Protein AF-X1I2B3-F1 (afdb_monomer)

Mean predicted aligned error: 4.89 Å

Secondary structure (DSSP, 8-state):
-HHHHHHHHHT-S------TTTTTTEEEEEE-TTS-EEEEEEEEEEETTTTEEEEE----HHHHTT--EEEEEEEEE-TT--EEEE--TT--

Radius of gyration: 14.88 Å; Cα contacts (8 Å, |Δi|>4): 150; chains: 1; bounding box: 45×22×37 Å

Organism: NCBI:txid412755

Nearest PDB structures (foldseek):
  7de9-assembly1_A  TM=6.031E-01  e=6.993E-01  Arabidopsis thaliana
  6gov-assembly1_G  TM=3.925E-01  e=1.505E+00  Escherichia coli O157:H7
  6sqx-assembly2_B  TM=2.916E-01  e=5.191E+00  Photobacterium damselae subsp. piscicida

pLDDT: mean 91.55, std 6.29, range [70.25, 97.62]

Sequence (92 aa):
SGFFRTKKRFNVEKLIITEEDKFKNLLVSLDNQQGFVVSLGIIQECDFKRKIFTVFAPLEEKDLSKVFSLKFGTIKLSLDWK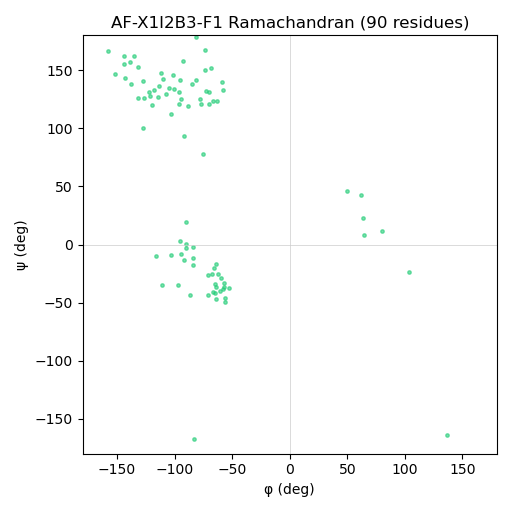ELGKIYSGEI

Foldseek 3Di:
DVVVVVCVVVVHPDDADDDFCPQAQWKKFFAFPVRHGPWIWGFHGADVVVRDTDTHIPDDPVCPVRGDDMGTDFFGADPVGDTPHGHDPVND

Solvent-accessible surface area (backbone atoms only — not comparable to full-atom values): 5641 Å² total; per-residue (Å²): 113,72,65,64,56,50,33,61,74,69,72,46,98,72,83,82,90,75,66,69,64,72,56,45,28,27,32,28,40,30,16,25,88,88,68,48,74,76,38,59,28,30,26,69,43,53,41,75,90,81,70,43,74,44,65,53,51,87,66,58,77,87,55,53,81,51,53,67,47,75,45,84,60,44,47,21,35,48,96,87,72,44,80,74,50,70,58,58,94,81,78,114

Structure (mmCIF, N/CA/C/O backbone):
data_AF-X1I2B3-F1
#
_entry.id   AF-X1I2B3-F1
#
loop_
_atom_site.group_PDB
_atom_site.id
_atom_site.type_symbol
_atom_site.label_atom_id
_atom_site.label_alt_id
_atom_site.label_comp_id
_atom_site.label_asym_id
_atom_site.label_entity_id
_atom_site.label_seq_id
_atom_site.pdbx_PDB_ins_code
_atom_site.Cartn_x
_atom_site.Cartn_y
_atom_site.Cartn_z
_atom_site.occupancy
_atom_site.B_iso_or_equiv
_atom_site.auth_seq_id
_atom_site.auth_comp_id
_atom_site.auth_asym_id
_atom_site.auth_atom_id
_atom_site.pdbx_PDB_model_num
ATOM 1 N N . SER A 1 1 ? -24.321 7.677 17.307 1.00 70.25 1 SER A N 1
ATOM 2 C CA . SER A 1 1 ? -24.068 6.427 16.557 1.00 70.25 1 SER A CA 1
ATOM 3 C C . SER A 1 1 ? -22.735 5.817 16.989 1.00 70.25 1 SER A C 1
ATOM 5 O O . SER A 1 1 ? -21.883 6.538 17.507 1.00 70.25 1 SER A O 1
ATOM 7 N N . GLY A 1 2 ? -22.539 4.504 16.803 1.00 76.88 2 GLY A N 1
ATOM 8 C CA . GLY A 1 2 ? -21.293 3.810 17.178 1.00 76.88 2 GLY A CA 1
ATOM 9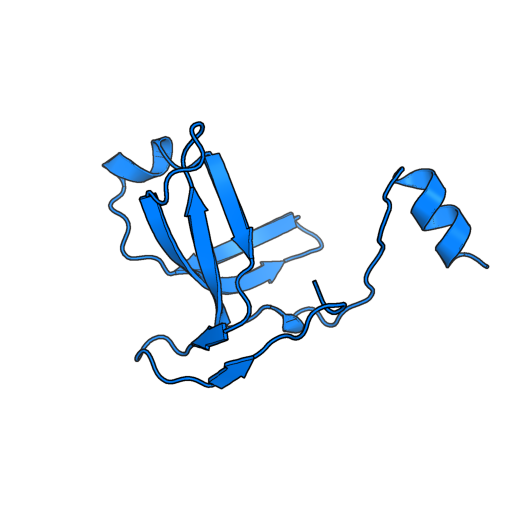 C C . GLY A 1 2 ? -20.035 4.388 16.513 1.00 76.88 2 GLY A C 1
ATOM 10 O O . GLY A 1 2 ? -18.996 4.485 17.157 1.00 76.88 2 GLY A O 1
ATOM 11 N N . PHE A 1 3 ? -20.159 4.893 15.283 1.00 78.81 3 PHE A N 1
ATOM 12 C CA . PHE A 1 3 ? -19.075 5.510 14.510 1.00 78.81 3 PHE A CA 1
ATOM 13 C C . PHE A 1 3 ? -18.387 6.687 15.230 1.00 78.81 3 PHE A C 1
ATOM 15 O O . PHE A 1 3 ? -17.167 6.694 15.382 1.00 78.81 3 PHE A O 1
ATOM 22 N N . PHE A 1 4 ? -19.152 7.656 15.754 1.00 77.69 4 PHE A N 1
ATOM 23 C CA . PHE A 1 4 ? -18.580 8.799 16.486 1.00 77.69 4 PHE A CA 1
ATOM 24 C C . PHE A 1 4 ? -17.887 8.377 17.784 1.00 77.69 4 PHE A C 1
ATOM 26 O O . PHE A 1 4 ? -16.874 8.964 18.168 1.00 77.69 4 PHE A O 1
ATOM 33 N N . ARG A 1 5 ? -18.412 7.345 18.457 1.00 84.56 5 ARG A N 1
ATOM 34 C CA . ARG A 1 5 ? -17.796 6.793 19.669 1.00 84.56 5 ARG A CA 1
ATOM 35 C C . ARG A 1 5 ? -16.452 6.137 19.344 1.00 84.56 5 ARG A C 1
ATOM 37 O O . ARG A 1 5 ? -15.496 6.352 20.080 1.00 84.56 5 ARG A O 1
ATOM 44 N N . THR A 1 6 ? -16.360 5.410 18.230 1.00 86.62 6 THR A N 1
ATOM 45 C CA . THR A 1 6 ? -15.111 4.813 17.733 1.00 86.62 6 THR A CA 1
ATOM 46 C C . THR A 1 6 ? -14.084 5.881 17.359 1.00 86.62 6 THR A C 1
ATOM 48 O O . THR A 1 6 ? -12.949 5.814 17.820 1.00 86.62 6 THR A O 1
ATOM 51 N N . LYS A 1 7 ? -14.492 6.917 16.617 1.00 88.31 7 LYS A N 1
ATOM 52 C CA . LYS A 1 7 ? -13.622 8.043 16.243 1.00 88.31 7 LYS A CA 1
ATOM 53 C C . LYS A 1 7 ? -12.998 8.731 17.468 1.00 88.31 7 LYS A C 1
ATOM 55 O O . LYS A 1 7 ? -11.788 8.926 17.510 1.00 88.31 7 LYS A O 1
ATOM 60 N N . LYS A 1 8 ? -13.811 9.015 18.499 1.00 88.25 8 LYS A N 1
ATOM 61 C CA . LYS A 1 8 ? -13.335 9.557 19.787 1.00 88.25 8 LYS A CA 1
ATOM 62 C C . LYS A 1 8 ? -12.427 8.582 20.537 1.00 88.25 8 LYS A C 1
ATOM 64 O O . LYS A 1 8 ? -11.414 9.003 21.076 1.00 88.25 8 LYS A O 1
ATOM 69 N N . ARG A 1 9 ? -12.766 7.287 20.559 1.00 90.38 9 ARG A N 1
ATOM 70 C CA . ARG A 1 9 ? -11.972 6.250 21.239 1.00 90.38 9 ARG A CA 1
ATOM 71 C C . ARG A 1 9 ? -10.554 6.134 20.680 1.00 90.38 9 ARG A C 1
ATOM 73 O O . ARG A 1 9 ? -9.631 5.933 21.456 1.00 90.38 9 ARG A O 1
ATOM 80 N N . PHE A 1 10 ? -10.395 6.233 19.363 1.00 85.38 10 PHE A N 1
ATOM 81 C CA . PHE A 1 10 ? -9.084 6.166 18.711 1.00 85.38 10 PHE A CA 1
ATOM 82 C C . PHE A 1 10 ? -8.408 7.534 18.559 1.00 85.38 10 PHE A C 1
ATOM 84 O O . PHE A 1 10 ? -7.277 7.587 18.093 1.00 85.38 10 PHE A O 1
ATOM 91 N N . ASN A 1 11 ? -9.075 8.622 18.965 1.00 89.88 11 ASN A N 1
ATOM 92 C CA . ASN A 1 11 ? -8.600 9.998 18.818 1.00 89.88 11 ASN A CA 1
ATOM 93 C C . ASN A 1 11 ? -8.114 10.319 17.391 1.00 89.88 11 ASN A C 1
ATOM 95 O O . ASN A 1 11 ? -7.041 10.883 17.193 1.00 89.88 11 ASN A O 1
ATOM 99 N N . VAL A 1 12 ? -8.903 9.919 16.390 1.00 85.75 12 VAL A N 1
ATOM 100 C CA . VAL A 1 12 ? -8.566 10.113 14.973 1.00 85.75 12 VAL A CA 1
ATOM 101 C C . VAL A 1 12 ? -9.473 11.147 14.319 1.00 85.75 12 VAL A C 1
ATOM 103 O O . VAL A 1 12 ? -10.682 11.193 14.562 1.00 85.75 12 VAL A O 1
ATOM 106 N N . GLU A 1 13 ? -8.905 11.956 13.429 1.00 85.31 13 GLU A N 1
ATOM 107 C CA . GLU A 1 13 ? -9.661 12.920 12.623 1.00 85.31 13 GLU A CA 1
ATOM 108 C C . GLU A 1 13 ? -10.523 12.231 11.556 1.00 85.31 13 GLU A C 1
ATOM 110 O O . GLU A 1 13 ? -11.589 12.730 11.191 1.00 85.31 13 GLU A O 1
ATOM 115 N N . LYS A 1 14 ? -10.130 11.038 11.106 1.00 83.62 14 LYS A N 1
ATOM 116 C CA . LYS A 1 14 ? -10.832 10.288 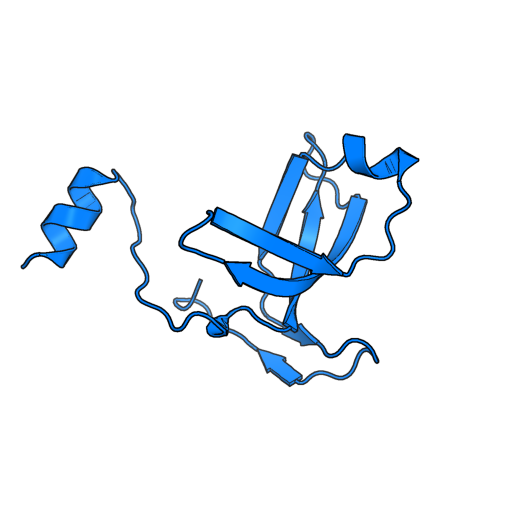10.067 1.00 83.62 14 LYS A CA 1
ATOM 117 C C . LYS A 1 14 ? -10.901 8.806 10.423 1.00 83.62 14 LYS A C 1
ATOM 119 O O . LYS A 1 14 ? -9.941 8.234 10.925 1.00 83.62 14 LYS A O 1
ATOM 124 N N . LEU A 1 15 ? -12.061 8.200 10.180 1.00 86.56 15 LEU A N 1
ATOM 125 C CA . LEU A 1 15 ? -12.274 6.757 10.261 1.00 86.56 15 LEU A CA 1
ATOM 126 C C . LEU A 1 15 ? -12.880 6.321 8.929 1.00 86.56 15 LEU A C 1
ATOM 128 O O . LEU A 1 15 ? -13.896 6.881 8.517 1.00 86.56 15 LEU A O 1
ATOM 132 N N . ILE A 1 16 ? -12.265 5.344 8.273 1.00 83.38 16 ILE A N 1
ATOM 133 C CA . ILE A 1 16 ? -12.721 4.817 6.986 1.00 83.38 16 ILE A CA 1
ATOM 134 C C . ILE A 1 16 ? -13.147 3.372 7.205 1.00 83.38 16 ILE A C 1
ATOM 136 O O . ILE A 1 16 ? -12.398 2.578 7.769 1.00 83.38 16 ILE A O 1
ATOM 140 N N . ILE A 1 17 ? -14.368 3.050 6.785 1.00 86.00 17 ILE A N 1
ATOM 141 C CA . ILE A 1 17 ? -14.827 1.667 6.664 1.00 86.00 17 ILE A CA 1
ATOM 142 C C . ILE A 1 17 ? -14.576 1.277 5.215 1.00 86.00 17 ILE A C 1
ATOM 144 O O . ILE A 1 17 ? -14.993 1.988 4.302 1.00 86.00 17 ILE A O 1
ATOM 148 N N . THR A 1 18 ? -13.848 0.190 5.016 1.00 87.00 18 THR A N 1
ATOM 149 C CA . THR A 1 18 ? -13.379 -0.235 3.703 1.00 87.00 18 THR A CA 1
ATOM 150 C C . THR A 1 18 ? -13.401 -1.748 3.595 1.00 87.00 18 THR A C 1
ATOM 152 O O . THR A 1 18 ? -13.303 -2.448 4.602 1.00 87.00 18 THR A O 1
ATOM 155 N N . GLU A 1 19 ? -13.498 -2.228 2.362 1.00 87.06 19 GLU A N 1
ATOM 156 C CA . GLU A 1 19 ? -13.217 -3.613 2.009 1.00 87.06 19 GLU A CA 1
ATOM 157 C C . GLU A 1 19 ? -11.719 -3.909 2.168 1.00 87.06 19 GLU A C 1
ATOM 159 O O . GLU A 1 19 ? -10.877 -3.005 2.082 1.00 87.06 19 GLU A O 1
ATOM 164 N N . GLU A 1 20 ? -11.402 -5.174 2.448 1.00 83.94 20 GLU A N 1
ATOM 165 C CA . GLU A 1 20 ? -10.053 -5.642 2.785 1.00 83.94 20 GLU A CA 1
ATOM 166 C C . GLU A 1 20 ? -9.070 -5.471 1.615 1.00 83.94 20 GLU A C 1
ATOM 168 O O . GLU A 1 20 ? -7.918 -5.077 1.796 1.00 83.94 20 GLU A O 1
ATOM 173 N N . ASP A 1 21 ? -9.552 -5.672 0.392 1.00 89.31 21 ASP A N 1
ATOM 174 C CA . ASP A 1 21 ? -8.787 -5.602 -0.849 1.00 89.31 21 ASP A CA 1
ATOM 175 C C . ASP A 1 21 ? -8.765 -4.203 -1.486 1.00 89.31 21 ASP A C 1
ATOM 177 O O . ASP A 1 21 ? -8.105 -4.002 -2.512 1.00 89.31 21 ASP A O 1
ATOM 181 N N . LYS A 1 22 ? -9.406 -3.197 -0.871 1.00 90.75 22 LYS A N 1
ATOM 182 C 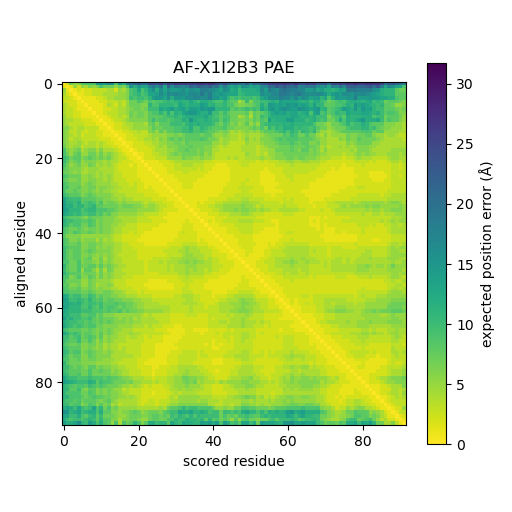CA . LYS A 1 22 ? -9.484 -1.838 -1.431 1.00 90.75 22 LYS A CA 1
ATOM 183 C C . LYS A 1 22 ? -8.117 -1.261 -1.790 1.00 90.75 22 LYS A C 1
ATOM 185 O O . LYS A 1 22 ? -8.003 -0.577 -2.806 1.00 90.75 22 LYS A O 1
ATOM 190 N N . PHE A 1 23 ? -7.083 -1.532 -0.996 1.00 93.12 23 PHE A N 1
ATOM 191 C CA . PHE A 1 23 ? -5.729 -1.014 -1.231 1.00 93.12 23 PHE A CA 1
ATOM 192 C C . PHE A 1 23 ? -4.819 -1.984 -1.984 1.00 93.12 23 PHE A C 1
ATOM 194 O O . PHE A 1 23 ? -3.659 -1.660 -2.231 1.00 93.12 23 PHE A O 1
ATOM 201 N N . LYS A 1 24 ? -5.328 -3.147 -2.402 1.00 95.00 24 LYS A N 1
ATOM 202 C CA . LYS A 1 24 ? -4.576 -4.052 -3.266 1.00 95.00 24 LYS A CA 1
ATOM 203 C C . LYS A 1 24 ? -4.195 -3.338 -4.560 1.00 95.00 24 LYS A C 1
ATOM 205 O O . LYS A 1 24 ? -4.990 -2.585 -5.133 1.00 95.00 24 LYS A O 1
ATOM 210 N N . ASN A 1 25 ? -2.973 -3.603 -5.006 1.00 97.00 25 ASN A N 1
ATOM 211 C CA . ASN A 1 25 ? -2.310 -3.002 -6.154 1.00 97.00 25 AS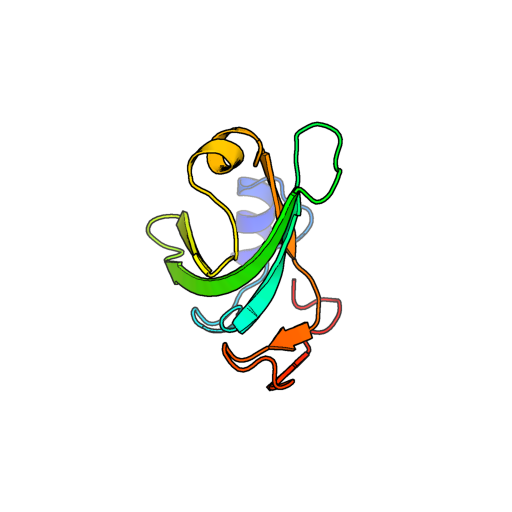N A CA 1
ATOM 212 C C . ASN A 1 25 ? -2.033 -1.498 -6.023 1.00 97.00 25 ASN A C 1
ATOM 214 O O . ASN A 1 25 ? -1.614 -0.883 -6.997 1.00 97.00 25 ASN A O 1
ATOM 218 N N . LEU A 1 26 ? -2.251 -0.878 -4.860 1.00 96.62 26 LEU A N 1
ATOM 219 C CA . LEU A 1 26 ? -1.955 0.540 -4.679 1.00 96.62 26 LEU A CA 1
ATOM 220 C C . LEU A 1 26 ? -0.442 0.777 -4.670 1.00 96.62 26 LEU A C 1
ATOM 222 O O . LEU A 1 26 ? 0.294 0.106 -3.941 1.00 96.62 26 LEU A O 1
ATOM 226 N N . LEU A 1 27 ? -0.003 1.758 -5.458 1.00 97.00 27 LEU A N 1
ATOM 227 C CA . LEU A 1 27 ? 1.363 2.252 -5.444 1.00 97.00 27 LEU A CA 1
ATOM 228 C C . LEU A 1 27 ? 1.608 3.067 -4.171 1.00 97.00 27 LEU A C 1
ATOM 230 O O . LEU A 1 27 ? 0.836 3.964 -3.819 1.00 97.00 27 LEU A O 1
ATOM 234 N N . VAL A 1 28 ? 2.713 2.767 -3.506 1.00 96.94 28 VAL A N 1
ATOM 235 C CA . VAL A 1 28 ? 3.135 3.395 -2.257 1.00 96.94 28 VAL A CA 1
ATOM 236 C C . VAL A 1 28 ? 4.597 3.807 -2.344 1.00 96.94 28 VAL A C 1
ATOM 238 O O . VAL A 1 28 ? 5.378 3.189 -3.068 1.00 96.94 28 VAL A O 1
ATOM 241 N N . SER A 1 29 ? 4.980 4.837 -1.596 1.00 97.31 29 SER A N 1
ATOM 242 C CA . SER A 1 29 ? 6.393 5.135 -1.367 1.00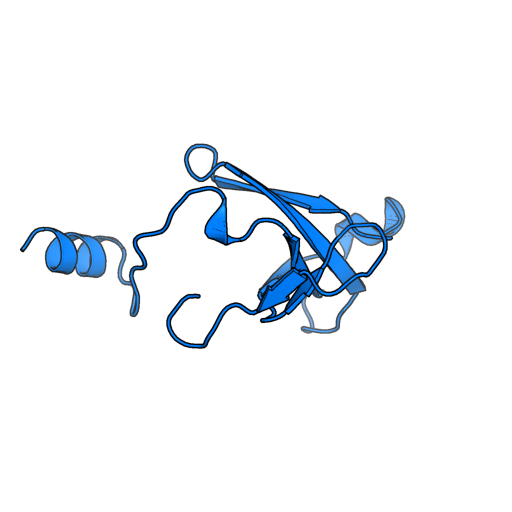 97.31 29 SER A CA 1
ATOM 243 C C . SER A 1 29 ? 6.849 4.516 -0.051 1.00 97.31 29 SER A C 1
ATOM 245 O O . SER A 1 29 ? 6.095 4.478 0.924 1.00 97.31 29 SER A O 1
ATOM 247 N N . LEU A 1 30 ? 8.075 4.003 -0.045 1.00 97.50 30 LEU A N 1
ATOM 248 C CA . LEU A 1 30 ? 8.795 3.568 1.143 1.00 97.50 30 LEU A CA 1
ATOM 249 C C . LEU A 1 30 ? 9.824 4.646 1.457 1.00 97.50 30 LEU A C 1
ATOM 251 O O . LEU A 1 30 ? 10.770 4.844 0.694 1.00 97.50 30 LEU A O 1
ATOM 255 N N . ASP A 1 31 ? 9.628 5.347 2.564 1.00 97.56 31 ASP A N 1
ATOM 256 C CA . ASP A 1 31 ? 10.373 6.556 2.886 1.00 97.56 31 ASP A CA 1
ATOM 257 C C . ASP A 1 31 ? 11.286 6.326 4.089 1.00 97.56 31 ASP A C 1
ATOM 259 O O . ASP A 1 31 ? 10.947 5.591 5.023 1.00 97.56 31 ASP A O 1
ATOM 263 N N . ASN A 1 32 ? 12.426 7.010 4.101 1.00 97.19 32 ASN A N 1
ATOM 264 C CA . ASN A 1 32 ? 13.315 7.042 5.254 1.00 97.19 32 ASN A CA 1
ATOM 265 C C . ASN A 1 32 ? 12.856 8.054 6.318 1.00 97.19 32 ASN A C 1
ATOM 267 O O . ASN A 1 32 ? 11.865 8.767 6.154 1.00 97.19 32 ASN A O 1
ATOM 271 N N . GLN A 1 33 ? 13.597 8.139 7.425 1.00 96.31 33 GLN A N 1
ATOM 272 C CA . GLN A 1 33 ? 13.283 9.055 8.529 1.00 96.31 33 GLN A CA 1
ATOM 273 C C . GLN A 1 33 ? 13.315 10.541 8.141 1.00 96.31 33 GLN A C 1
ATOM 275 O O . GLN A 1 33 ? 12.638 11.343 8.777 1.00 96.31 33 GLN A O 1
ATOM 280 N N . GLN A 1 34 ? 14.075 10.918 7.108 1.00 96.31 34 GLN A N 1
ATOM 281 C CA . GLN A 1 34 ? 14.095 12.293 6.598 1.00 96.31 34 GLN A CA 1
ATOM 282 C C . GLN A 1 34 ? 12.950 12.576 5.610 1.00 96.31 34 GLN A C 1
ATOM 284 O O . GLN A 1 34 ? 12.820 13.698 5.127 1.00 96.31 34 GLN A O 1
ATOM 289 N N . GLY A 1 35 ? 12.116 11.577 5.303 1.00 93.69 35 GLY A N 1
ATOM 290 C CA . GLY A 1 35 ? 11.015 11.691 4.352 1.00 93.69 35 GLY A CA 1
ATOM 291 C C . GLY A 1 35 ? 11.431 11.572 2.885 1.00 93.69 35 GLY A C 1
ATOM 292 O O . GLY A 1 35 ? 10.606 11.859 2.018 1.00 93.69 35 GLY A O 1
ATOM 293 N N . PHE A 1 36 ? 12.668 11.153 2.593 1.00 96.25 36 PHE A N 1
ATOM 294 C CA . PHE A 1 36 ? 13.093 10.837 1.229 1.00 96.25 36 PHE A CA 1
ATOM 295 C C . PHE A 1 36 ? 12.643 9.432 0.834 1.00 96.25 36 PHE A C 1
ATOM 297 O O . PHE A 1 36 ? 12.719 8.497 1.636 1.00 96.25 36 PHE A O 1
ATOM 304 N N . VAL A 1 37 ? 12.224 9.285 -0.423 1.00 96.94 37 VAL A N 1
ATOM 305 C CA . VAL A 1 37 ? 11.811 8.000 -0.993 1.00 96.94 37 VAL A CA 1
ATOM 306 C C . VAL A 1 37 ? 13.037 7.104 -1.165 1.00 96.94 37 VAL A C 1
ATOM 308 O O . VAL A 1 37 ? 13.976 7.456 -1.877 1.00 96.94 37 VAL A O 1
ATOM 311 N N . VAL A 1 38 ? 13.017 5.943 -0.516 1.00 96.81 38 VAL A N 1
ATOM 312 C CA . VAL A 1 38 ? 14.024 4.881 -0.652 1.00 96.81 38 VAL A CA 1
ATOM 313 C C . VAL A 1 38 ? 13.668 3.968 -1.821 1.00 96.81 38 VAL A C 1
ATOM 315 O O . VAL A 1 38 ? 14.535 3.603 -2.608 1.00 96.81 38 VAL A O 1
ATOM 318 N N . SER A 1 39 ? 12.390 3.601 -1.943 1.00 96.44 39 SER A N 1
ATOM 319 C CA . SER A 1 39 ? 11.872 2.805 -3.057 1.00 96.44 39 SER A CA 1
ATOM 320 C C . SER A 1 39 ? 10.366 3.014 -3.220 1.00 96.44 39 SER A C 1
ATOM 322 O O . SER A 1 39 ? 9.694 3.569 -2.349 1.00 96.44 39 SER A O 1
ATOM 324 N N . LEU A 1 40 ? 9.836 2.567 -4.353 1.00 96.44 40 LEU A N 1
ATOM 325 C CA . LEU A 1 40 ? 8.404 2.478 -4.604 1.00 96.44 40 LEU A CA 1
ATOM 326 C C . LEU A 1 40 ? 7.947 1.033 -4.429 1.00 96.44 40 LEU A C 1
ATOM 328 O O . LEU A 1 40 ? 8.673 0.104 -4.764 1.00 96.44 40 LEU A O 1
ATOM 332 N N . GLY A 1 41 ? 6.732 0.838 -3.934 1.00 96.69 41 GLY A N 1
ATOM 333 C CA . GLY A 1 41 ? 6.163 -0.485 -3.728 1.00 96.69 41 GLY A CA 1
ATOM 334 C C . GLY A 1 41 ? 4.723 -0.582 -4.201 1.00 96.69 41 GLY A C 1
ATOM 335 O O . GLY A 1 41 ? 4.039 0.422 -4.372 1.00 96.69 41 GLY A O 1
ATOM 336 N N . ILE A 1 42 ? 4.254 -1.809 -4.391 1.00 97.62 42 ILE A N 1
ATOM 337 C CA . ILE A 1 42 ? 2.871 -2.129 -4.731 1.00 97.62 42 ILE A CA 1
ATOM 338 C C . ILE A 1 42 ? 2.315 -3.014 -3.619 1.00 97.62 42 ILE A C 1
ATOM 340 O O . ILE A 1 42 ? 2.826 -4.112 -3.383 1.00 97.62 42 ILE A O 1
ATOM 344 N N . ILE A 1 43 ? 1.257 -2.561 -2.946 1.00 96.88 43 ILE A N 1
ATOM 345 C CA . ILE A 1 43 ? 0.568 -3.369 -1.933 1.00 96.88 43 ILE A CA 1
ATOM 346 C C . ILE A 1 43 ? -0.030 -4.614 -2.602 1.00 96.88 43 ILE A C 1
ATOM 348 O O . ILE A 1 43 ? -0.836 -4.505 -3.522 1.00 96.88 43 ILE A O 1
ATOM 352 N N . GLN A 1 44 ? 0.335 -5.800 -2.124 1.00 96.00 44 GLN A N 1
ATOM 353 C CA . GLN A 1 44 ? -0.211 -7.080 -2.585 1.00 96.00 44 GLN A CA 1
ATOM 354 C C . GLN A 1 44 ? -1.339 -7.587 -1.680 1.00 96.00 44 GLN A C 1
ATOM 356 O O . GLN A 1 44 ? -2.301 -8.180 -2.171 1.00 96.00 44 GLN A O 1
ATOM 361 N N . GLU A 1 45 ? -1.234 -7.327 -0.375 1.00 94.50 45 GLU A N 1
ATOM 362 C CA . GLU A 1 45 ? -2.171 -7.814 0.638 1.00 94.50 45 GLU A CA 1
ATOM 363 C C . GLU A 1 45 ? -2.242 -6.859 1.838 1.00 94.50 45 GLU A C 1
ATOM 365 O O . GLU A 1 45 ? -1.240 -6.243 2.215 1.00 94.50 45 GLU A O 1
ATOM 370 N N . CYS A 1 46 ? -3.429 -6.764 2.438 1.00 92.69 46 CYS A N 1
ATOM 371 C CA . CYS A 1 46 ? -3.712 -5.989 3.642 1.00 92.69 46 CYS A CA 1
ATOM 372 C C . CYS A 1 46 ? -4.399 -6.902 4.667 1.00 92.69 46 CYS A C 1
ATOM 374 O O . CYS A 1 46 ? -5.606 -7.102 4.584 1.00 92.69 46 CYS A O 1
ATOM 376 N N . ASP A 1 47 ? -3.675 -7.420 5.658 1.00 91.62 47 ASP A N 1
ATOM 377 C CA . ASP A 1 47 ? -4.298 -8.119 6.786 1.00 91.62 47 ASP A CA 1
ATOM 378 C C . ASP A 1 47 ? -4.551 -7.110 7.913 1.00 91.62 47 ASP A C 1
ATOM 380 O O . ASP A 1 47 ? -3.690 -6.839 8.757 1.00 91.62 47 ASP A O 1
ATOM 384 N N . PHE A 1 48 ? -5.754 -6.531 7.942 1.00 88.44 48 PHE A N 1
ATOM 385 C CA . PHE A 1 48 ? -6.131 -5.549 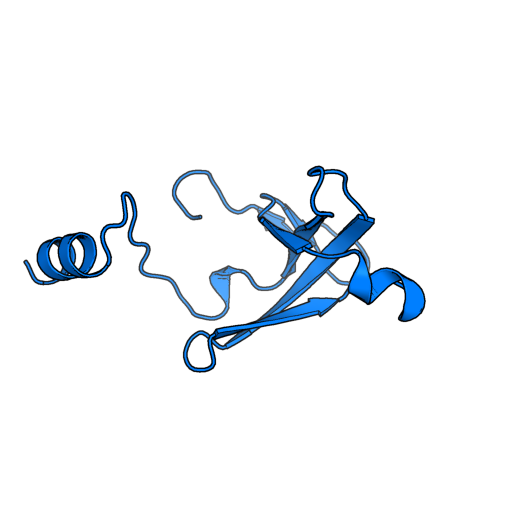8.964 1.00 88.44 48 PHE A CA 1
ATOM 386 C C . PHE A 1 48 ? -6.247 -6.147 10.371 1.00 88.44 48 PHE A C 1
ATOM 388 O O . PHE A 1 48 ? -6.070 -5.425 11.356 1.00 88.44 48 PHE A O 1
ATOM 395 N N . LYS A 1 49 ? -6.528 -7.453 10.493 1.00 89.62 49 LYS A N 1
ATOM 396 C CA . LYS A 1 49 ? -6.624 -8.130 11.797 1.00 89.62 49 LYS A CA 1
ATOM 397 C C . LYS A 1 49 ? -5.241 -8.254 12.429 1.00 89.62 49 LYS A C 1
ATOM 399 O O . LYS A 1 49 ? -5.090 -7.970 13.618 1.00 89.62 49 LYS A O 1
ATOM 404 N N . ARG A 1 50 ? -4.237 -8.634 11.633 1.00 93.50 50 ARG A N 1
ATOM 405 C CA . ARG A 1 50 ? -2.826 -8.723 12.043 1.00 93.50 50 ARG A CA 1
ATOM 406 C C . ARG A 1 50 ? -2.086 -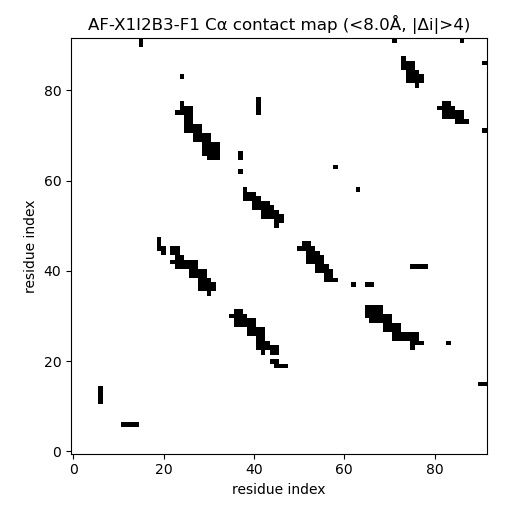7.391 11.951 1.00 93.50 50 ARG A C 1
ATOM 408 O O . ARG A 1 50 ? -1.013 -7.272 12.532 1.00 93.50 50 ARG A O 1
ATOM 415 N N . LYS A 1 51 ? -2.684 -6.387 11.301 1.00 90.56 51 LYS A N 1
ATOM 416 C CA . LYS A 1 51 ? -2.115 -5.053 11.037 1.00 90.56 51 LYS A CA 1
ATOM 417 C C . LYS A 1 51 ? -0.856 -5.117 10.167 1.00 90.56 51 LYS A C 1
ATOM 419 O O . LYS A 1 51 ? 0.126 -4.434 10.444 1.00 90.56 51 LYS A O 1
ATOM 424 N N . ILE A 1 52 ? -0.887 -5.955 9.134 1.00 93.00 52 ILE A N 1
ATOM 425 C CA . ILE A 1 52 ? 0.244 -6.194 8.235 1.00 93.00 52 ILE A CA 1
ATOM 426 C C . ILE A 1 52 ? -0.146 -5.774 6.819 1.00 93.00 52 ILE A C 1
ATOM 428 O O . ILE A 1 52 ? -1.208 -6.146 6.326 1.00 93.00 52 ILE A O 1
ATOM 432 N N . PHE A 1 53 ? 0.742 -5.028 6.165 1.00 93.56 53 PHE A N 1
ATOM 433 C CA . PHE A 1 53 ? 0.708 -4.816 4.722 1.00 93.56 53 PHE A CA 1
ATOM 434 C C . PHE A 1 53 ? 1.850 -5.598 4.084 1.00 93.56 53 PHE A C 1
ATOM 436 O O . PHE A 1 53 ? 3.002 -5.457 4.496 1.00 93.56 53 PHE A O 1
ATOM 443 N N . THR A 1 54 ? 1.537 -6.380 3.056 1.00 95.75 54 THR A N 1
ATOM 444 C CA . THR A 1 54 ? 2.540 -7.043 2.220 1.00 95.75 54 THR A CA 1
ATOM 445 C C . THR A 1 54 ? 2.777 -6.181 0.990 1.00 95.75 54 THR A C 1
ATOM 447 O O . THR A 1 54 ? 1.846 -5.917 0.228 1.00 95.75 54 THR A O 1
ATOM 450 N N . VAL A 1 55 ? 4.016 -5.735 0.786 1.00 96.06 55 VAL A N 1
ATOM 451 C CA . VAL A 1 55 ? 4.385 -4.809 -0.294 1.00 96.06 55 VAL A CA 1
ATOM 452 C C . VAL A 1 55 ? 5.446 -5.452 -1.173 1.00 96.06 55 VAL A C 1
ATOM 454 O O . VAL A 1 55 ? 6.477 -5.901 -0.681 1.00 96.06 55 VAL A O 1
ATOM 457 N N . PHE A 1 56 ? 5.201 -5.470 -2.480 1.00 96.25 56 PHE A N 1
ATOM 458 C CA . PHE A 1 56 ? 6.204 -5.830 -3.473 1.00 96.25 56 PHE A CA 1
ATOM 459 C C . PHE A 1 56 ? 6.978 -4.576 -3.883 1.00 96.25 56 PHE A C 1
ATOM 461 O O . PHE A 1 56 ? 6.372 -3.633 -4.388 1.00 96.25 56 PHE A O 1
ATOM 468 N N . ALA A 1 57 ? 8.291 -4.549 -3.671 1.00 95.12 57 ALA A N 1
ATOM 469 C CA . ALA A 1 57 ? 9.138 -3.408 -4.010 1.00 95.12 57 ALA A CA 1
ATOM 470 C C . ALA A 1 57 ? 10.506 -3.882 -4.529 1.00 95.12 57 ALA A C 1
ATOM 472 O O . ALA A 1 57 ? 11.040 -4.860 -3.999 1.00 95.12 57 ALA A O 1
ATOM 473 N N . PRO A 1 58 ? 11.111 -3.195 -5.518 1.00 93.25 58 PRO A N 1
ATOM 474 C CA . PRO A 1 58 ? 12.503 -3.396 -5.890 1.00 93.25 58 PRO A CA 1
ATOM 475 C C . PRO A 1 58 ? 13.391 -2.737 -4.824 1.00 93.25 58 PRO A C 1
ATOM 477 O O . PRO A 1 58 ? 13.861 -1.610 -4.983 1.00 93.25 58 PRO A O 1
ATOM 480 N N . LEU A 1 59 ? 13.548 -3.414 -3.689 1.00 94.31 59 LEU A N 1
ATOM 481 C CA . LEU A 1 59 ? 14.353 -2.966 -2.558 1.00 94.31 59 LEU A CA 1
ATOM 482 C C . LEU A 1 59 ? 15.260 -4.111 -2.113 1.00 94.31 59 LEU A C 1
ATOM 484 O O . LEU A 1 59 ? 14.787 -5.213 -1.838 1.00 94.31 59 LEU A O 1
ATOM 488 N N . GLU A 1 60 ? 16.562 -3.851 -2.045 1.00 94.19 60 GLU A N 1
ATOM 489 C CA . GLU A 1 60 ? 17.519 -4.830 -1.538 1.00 94.19 60 GLU A CA 1
ATOM 490 C C . GLU A 1 60 ? 17.413 -4.967 -0.014 1.00 94.19 60 GLU A C 1
ATOM 492 O O . GLU A 1 60 ? 17.134 -4.004 0.701 1.00 94.19 60 GLU A O 1
ATOM 497 N N . GLU A 1 61 ? 17.716 -6.157 0.507 1.00 92.94 61 GLU A N 1
ATOM 498 C CA . GLU A 1 61 ? 17.624 -6.458 1.942 1.00 92.94 61 GLU A CA 1
ATOM 499 C C . GLU A 1 61 ? 18.474 -5.508 2.805 1.00 92.94 61 GLU A C 1
ATOM 501 O O . GLU A 1 61 ? 18.035 -5.055 3.863 1.00 92.94 61 GLU A O 1
ATOM 506 N N . LYS A 1 62 ? 19.655 -5.109 2.312 1.00 92.81 62 LYS A N 1
ATOM 507 C CA . LYS A 1 62 ? 20.543 -4.147 2.988 1.00 92.81 62 LYS A CA 1
ATOM 508 C C . LYS A 1 62 ? 19.890 -2.775 3.213 1.00 92.81 62 LYS A C 1
ATOM 510 O O . LYS A 1 62 ? 20.242 -2.073 4.161 1.00 92.81 62 LYS A O 1
ATOM 515 N N . ASP A 1 63 ? 18.952 -2.392 2.348 1.00 94.00 63 ASP A N 1
ATOM 516 C CA . ASP A 1 63 ? 18.281 -1.093 2.367 1.00 94.00 63 ASP A CA 1
ATOM 517 C C . ASP A 1 63 ? 16.951 -1.134 3.132 1.00 94.00 63 ASP A C 1
ATOM 519 O O . ASP A 1 63 ? 16.389 -0.082 3.436 1.00 94.00 63 ASP A O 1
ATOM 523 N N . LEU A 1 64 ? 16.480 -2.323 3.529 1.00 93.50 64 LEU A N 1
ATOM 524 C CA . LEU A 1 64 ? 15.241 -2.501 4.291 1.00 93.50 64 LEU A CA 1
ATOM 525 C C . LEU A 1 64 ? 15.266 -1.727 5.617 1.00 93.50 64 LEU A C 1
ATOM 527 O O . LEU A 1 64 ? 14.281 -1.099 5.996 1.00 93.50 64 LEU A O 1
ATOM 531 N N . SER A 1 65 ? 16.423 -1.702 6.285 1.00 95.25 65 SER A N 1
ATOM 532 C CA . SER A 1 65 ? 16.632 -0.973 7.545 1.00 95.25 65 SER A CA 1
ATOM 533 C C . SER A 1 65 ? 16.489 0.550 7.416 1.00 95.25 65 SER A C 1
ATOM 535 O O . SER A 1 65 ? 16.316 1.237 8.421 1.00 95.25 65 SER A O 1
ATOM 537 N N . LYS A 1 66 ? 16.546 1.091 6.190 1.00 95.88 66 LYS A N 1
ATOM 538 C CA . LYS A 1 66 ? 16.380 2.524 5.913 1.00 95.88 66 LYS A CA 1
ATOM 539 C C . LYS A 1 66 ? 14.913 2.930 5.799 1.00 95.88 66 LYS A C 1
ATOM 541 O O . LYS A 1 66 ? 14.623 4.123 5.873 1.00 95.88 66 LYS A O 1
ATOM 546 N N . VAL A 1 67 ? 14.002 1.975 5.600 1.00 96.62 67 VAL A N 1
ATOM 547 C CA . VAL A 1 67 ? 12.566 2.244 5.484 1.00 96.62 67 VAL A CA 1
ATOM 548 C C . VAL A 1 67 ? 11.997 2.505 6.872 1.00 96.62 67 VAL A C 1
ATOM 550 O O . VAL A 1 67 ? 12.057 1.663 7.762 1.00 96.62 67 VAL A O 1
ATOM 553 N N . PHE A 1 68 ? 11.427 3.690 7.048 1.00 96.44 68 PHE A N 1
ATOM 554 C CA . PHE A 1 68 ? 10.810 4.124 8.296 1.00 96.44 68 PHE A CA 1
ATOM 555 C C . PHE A 1 68 ? 9.293 4.246 8.180 1.00 96.44 68 PHE A C 1
ATOM 557 O O . PHE A 1 68 ? 8.568 3.990 9.138 1.00 96.44 68 PHE A O 1
ATOM 564 N N . SER A 1 69 ? 8.802 4.657 7.013 1.00 95.44 69 SER A N 1
ATOM 565 C CA . SER A 1 69 ? 7.376 4.867 6.800 1.00 95.44 69 SER A CA 1
ATOM 566 C C . SER A 1 69 ? 6.955 4.474 5.396 1.00 95.44 69 SER A C 1
ATOM 568 O O . SER A 1 69 ? 7.777 4.352 4.490 1.00 95.44 69 SER A O 1
ATOM 570 N N . LEU A 1 70 ? 5.653 4.277 5.238 1.00 95.50 70 LEU A N 1
ATOM 571 C CA . LEU A 1 70 ? 5.013 4.017 3.964 1.00 95.50 70 LEU A CA 1
ATOM 572 C C . LEU A 1 70 ? 3.959 5.096 3.733 1.00 95.50 70 LEU A C 1
ATOM 574 O O . LEU A 1 70 ? 3.146 5.359 4.624 1.00 95.50 70 LEU A O 1
ATOM 578 N N . LYS A 1 71 ? 3.954 5.709 2.546 1.00 94.56 71 LYS A N 1
ATOM 579 C CA . LYS A 1 71 ? 2.925 6.679 2.154 1.00 94.56 71 LYS A CA 1
ATOM 580 C C . LYS A 1 71 ? 2.081 6.149 1.012 1.00 94.56 71 LYS A C 1
ATOM 582 O O . LYS A 1 71 ? 2.582 5.589 0.040 1.00 94.56 71 LYS A O 1
ATOM 587 N N . PHE A 1 72 ? 0.779 6.356 1.147 1.00 94.25 72 PHE A N 1
ATOM 588 C CA . PHE A 1 72 ? -0.206 5.916 0.176 1.00 94.25 72 PHE A CA 1
ATOM 589 C C . PHE A 1 72 ? -0.211 6.878 -1.010 1.00 94.25 72 PHE A C 1
ATOM 591 O O . PHE A 1 72 ? -0.377 8.086 -0.836 1.00 94.25 72 PHE A O 1
ATOM 598 N N . GLY A 1 73 ? -0.031 6.337 -2.213 1.00 94.00 73 GLY A N 1
ATOM 599 C CA . GLY A 1 73 ? -0.312 7.052 -3.448 1.00 94.00 73 GLY A CA 1
ATOM 600 C C . GLY A 1 73 ? -1.794 6.981 -3.815 1.00 94.00 73 GLY A C 1
ATOM 601 O O . GLY A 1 73 ? -2.644 6.565 -3.029 1.00 94.00 73 GLY A O 1
ATOM 602 N N . THR A 1 74 ? -2.099 7.368 -5.051 1.00 95.06 74 THR A N 1
ATOM 603 C CA . THR A 1 74 ? -3.462 7.325 -5.606 1.00 95.06 74 THR A CA 1
ATOM 604 C C . THR A 1 74 ? -3.598 6.373 -6.789 1.00 95.06 74 THR A C 1
ATOM 606 O O . THR A 1 74 ? -4.715 6.114 -7.217 1.00 95.06 74 THR A O 1
ATOM 609 N N . ILE A 1 75 ? -2.502 5.838 -7.332 1.00 95.94 75 ILE A N 1
ATOM 610 C CA . ILE A 1 75 ? -2.504 5.020 -8.553 1.00 95.94 75 ILE A CA 1
ATOM 611 C C . ILE A 1 75 ? -2.424 3.544 -8.178 1.00 95.94 75 ILE A C 1
ATOM 613 O O . ILE A 1 75 ? -1.586 3.161 -7.365 1.00 95.94 75 ILE A O 1
ATOM 617 N N . LYS A 1 76 ? -3.262 2.709 -8.795 1.00 96.75 76 LYS A N 1
ATOM 618 C CA . LYS A 1 76 ? -3.139 1.255 -8.728 1.00 96.75 76 LYS A CA 1
ATOM 619 C C . LYS A 1 76 ? -2.389 0.723 -9.941 1.00 96.75 76 LYS A C 1
ATOM 621 O O . LYS A 1 76 ? -2.741 1.049 -11.074 1.00 96.75 76 LYS A O 1
ATOM 626 N N . LEU A 1 77 ? -1.398 -0.125 -9.697 1.00 97.00 77 LEU A N 1
ATOM 627 C CA . LEU A 1 77 ? -0.559 -0.746 -10.713 1.00 97.00 77 LEU A CA 1
ATOM 628 C C . LEU A 1 77 ? -0.529 -2.262 -10.535 1.00 97.00 77 LEU A C 1
ATOM 630 O O . LEU A 1 77 ? -0.445 -2.770 -9.417 1.00 97.00 77 LEU A O 1
ATOM 634 N N . SER A 1 78 ? -0.559 -2.992 -11.641 1.00 95.56 78 SER A N 1
ATOM 635 C CA . SER A 1 78 ? -0.186 -4.404 -11.650 1.00 95.56 78 SER A CA 1
ATOM 636 C C . SER A 1 78 ? 1.335 -4.571 -11.530 1.00 95.56 78 SER A C 1
ATOM 638 O O . SER A 1 78 ? 2.103 -3.625 -11.708 1.00 95.56 78 SER A O 1
ATOM 640 N N . LEU A 1 79 ? 1.788 -5.801 -11.266 1.00 93.44 79 LEU A N 1
ATOM 641 C CA . LEU A 1 79 ? 3.220 -6.123 -11.190 1.00 93.44 79 LEU A CA 1
ATOM 642 C C . LEU A 1 79 ? 3.952 -5.980 -12.538 1.00 93.44 79 LEU A C 1
ATOM 644 O O . LEU A 1 79 ? 5.167 -5.813 -12.553 1.00 93.44 79 LEU A O 1
ATOM 648 N N . ASP A 1 80 ? 3.228 -6.009 -13.662 1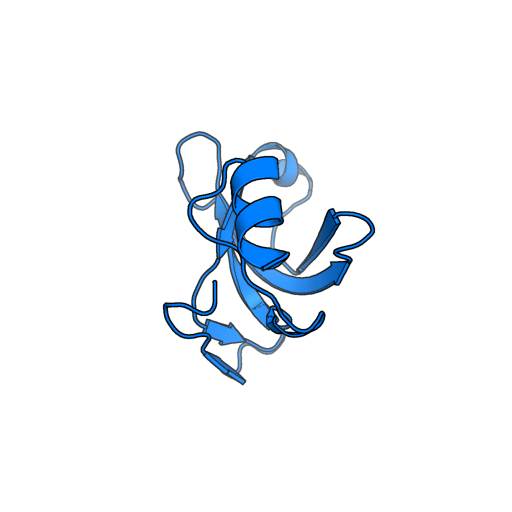.00 93.00 80 ASP A N 1
ATOM 649 C CA . ASP A 1 80 ? 3.737 -5.690 -15.005 1.00 93.00 80 ASP A CA 1
ATOM 650 C C . ASP A 1 80 ? 3.598 -4.196 -15.363 1.00 93.00 80 ASP A C 1
ATOM 652 O O . ASP A 1 80 ? 3.657 -3.833 -16.536 1.00 93.00 80 ASP A O 1
ATOM 656 N N . TRP A 1 81 ? 3.431 -3.331 -14.355 1.00 88.00 81 TRP A N 1
ATOM 657 C CA . TRP A 1 81 ? 3.407 -1.866 -14.466 1.00 88.00 81 TRP A CA 1
ATOM 658 C C . TRP A 1 81 ? 2.259 -1.286 -15.299 1.00 88.00 81 TRP A C 1
ATOM 660 O O . TRP A 1 81 ? 2.341 -0.148 -15.766 1.00 88.00 81 TRP A O 1
ATOM 670 N N . LYS A 1 82 ? 1.158 -2.027 -15.464 1.00 96.00 82 LYS A N 1
ATOM 671 C CA . LYS A 1 82 ? -0.053 -1.500 -16.103 1.00 96.00 82 LYS A CA 1
ATOM 672 C C . LYS A 1 82 ? -0.914 -0.772 -15.084 1.00 96.00 82 LYS A C 1
ATOM 674 O O . LYS A 1 82 ? -1.114 -1.245 -13.966 1.00 96.00 82 LYS A O 1
ATOM 679 N N . GLU A 1 83 ? -1.459 0.370 -15.488 1.00 96.19 83 GLU A N 1
ATOM 680 C CA . GLU A 1 83 ? -2.439 1.096 -14.686 1.00 96.19 83 GLU A CA 1
ATOM 681 C C . GLU A 1 83 ? -3.739 0.295 -14.582 1.00 96.19 83 GLU A C 1
ATOM 683 O O . GLU A 1 83 ? -4.343 -0.075 -15.586 1.00 96.19 83 GLU A O 1
ATOM 688 N N . LEU A 1 84 ? -4.160 0.025 -13.346 1.00 96.44 84 LEU A N 1
ATOM 689 C CA . LEU A 1 84 ? -5.397 -0.695 -13.030 1.00 96.44 84 LEU A CA 1
ATOM 690 C C . LEU A 1 84 ? -6.518 0.241 -12.565 1.00 96.44 84 LEU A C 1
ATOM 692 O O . LEU A 1 84 ? -7.653 -0.196 -12.387 1.00 96.44 84 LEU A O 1
ATOM 696 N N . GLY A 1 85 ? -6.201 1.513 -12.324 1.00 95.19 85 GLY A N 1
ATOM 697 C CA . GLY A 1 85 ? -7.138 2.524 -11.853 1.00 95.19 85 GLY A CA 1
ATOM 698 C C . GLY A 1 85 ? -6.539 3.392 -10.756 1.00 95.19 85 GLY A C 1
ATOM 699 O O . GLY A 1 85 ? -5.323 3.434 -10.560 1.00 95.19 85 GLY A O 1
ATOM 700 N N . LYS A 1 86 ? -7.402 4.106 -10.031 1.00 94.62 86 LYS A N 1
ATOM 701 C CA . LYS A 1 86 ? -6.998 5.056 -8.992 1.00 94.62 86 LYS A CA 1
ATOM 702 C C . LYS A 1 86 ? -7.897 4.960 -7.768 1.00 94.62 86 LYS A C 1
ATOM 704 O O . LYS A 1 86 ? -9.029 4.497 -7.859 1.00 94.62 86 LYS A O 1
ATOM 709 N N . ILE A 1 87 ? -7.370 5.406 -6.636 1.00 91.12 87 ILE A N 1
ATOM 710 C CA . ILE A 1 87 ? -8.125 5.688 -5.419 1.00 91.12 87 ILE A CA 1
ATOM 711 C C . ILE A 1 87 ? -8.240 7.206 -5.293 1.00 91.12 87 ILE A C 1
ATOM 713 O O . ILE A 1 87 ? -7.261 7.929 -5.496 1.00 91.12 87 ILE A O 1
ATOM 717 N N . TYR A 1 88 ? -9.437 7.695 -4.983 1.00 85.12 88 TYR A N 1
ATOM 718 C CA . TYR A 1 88 ? -9.720 9.123 -4.927 1.00 85.12 88 TYR A CA 1
ATOM 719 C C . TYR A 1 88 ? -9.529 9.701 -3.524 1.00 85.12 88 TYR A C 1
ATOM 721 O O . TYR A 1 88 ? -9.585 9.010 -2.504 1.00 85.12 88 TYR A O 1
ATOM 729 N N . SER A 1 89 ? -9.319 11.017 -3.461 1.00 73.19 89 SER A N 1
ATOM 730 C CA . SER A 1 89 ? -9.262 11.730 -2.185 1.00 73.19 89 SER A CA 1
ATOM 731 C C . SER A 1 89 ? -10.562 11.520 -1.404 1.00 73.19 89 SER A C 1
ATOM 733 O O . SER A 1 89 ? -11.653 11.619 -1.961 1.00 73.19 89 SER A O 1
ATOM 735 N N . GLY A 1 90 ? -10.448 11.201 -0.115 1.00 76.38 90 GLY A N 1
ATOM 736 C CA . GLY A 1 90 ? -11.587 10.799 0.714 1.00 76.38 90 GLY A CA 1
ATOM 737 C C . GLY A 1 90 ? -11.650 9.295 0.974 1.00 76.38 90 GLY A C 1
ATOM 738 O O . GLY A 1 90 ? -12.155 8.900 2.024 1.00 76.38 90 GLY A O 1
ATOM 739 N N . GLU A 1 91 ? -11.040 8.479 0.118 1.00 76.44 91 GLU A N 1
ATOM 740 C CA . GLU A 1 91 ? -11.029 7.018 0.234 1.00 76.44 91 GLU A CA 1
ATOM 741 C C . GLU A 1 91 ? -9.840 6.434 1.015 1.00 76.44 91 GLU A C 1
ATOM 743 O O . GLU A 1 91 ? -9.891 5.259 1.385 1.00 76.44 91 GLU A O 1
ATOM 748 N N . ILE A 1 92 ? -8.818 7.262 1.267 1.00 76.00 92 ILE A N 1
ATOM 749 C CA . ILE A 1 92 ? -7.634 7.037 2.120 1.00 76.00 92 ILE A CA 1
ATOM 750 C C . ILE A 1 92 ? -7.601 8.108 3.209 1.00 76.00 92 ILE A C 1
ATOM 752 O O . ILE A 1 92 ? -8.060 9.245 2.932 1.00 76.00 92 ILE A O 1
#